Protein AF-A0A2L2YNX6-F1 (afdb_monomer_lite)

Sequence (84 aa):
VGSDQKKRFMRRLRVPSLSLHGSYGAIFDSGAITVIPCKVIGKFSIRSVPNQDPKKISQQVIDHLQIVHAARKTPNILKVYMLL

Organism: Parasteatoda tepidariorum (NCBI:txid114398)

Structure (mmCIF, N/CA/C/O backbone):
data_AF-A0A2L2YNX6-F1
#
_entry.id   AF-A0A2L2YNX6-F1
#
loop_
_atom_site.group_PDB
_atom_site.id
_atom_site.type_symbol
_atom_site.label_atom_id
_atom_site.label_alt_id
_atom_site.label_comp_id
_atom_site.label_asym_id
_atom_site.label_entity_id
_atom_site.label_seq_id
_atom_site.pdbx_PDB_ins_code
_atom_site.Cartn_x
_atom_site.Cartn_y
_atom_site.Cartn_z
_atom_site.occupancy
_atom_site.B_iso_or_equiv
_atom_site.auth_seq_id
_atom_site.auth_comp_id
_atom_site.auth_asym_id
_atom_site.auth_atom_id
_atom_site.pdbx_PDB_model_num
ATOM 1 N N . VAL A 1 1 ? -23.159 27.559 12.942 1.00 50.22 1 VAL A N 1
ATOM 2 C CA . VAL A 1 1 ? -21.724 27.257 13.197 1.00 50.22 1 VAL A CA 1
ATOM 3 C C . VAL A 1 1 ? -21.476 25.884 13.868 1.00 50.22 1 VAL A C 1
ATOM 5 O O . VAL A 1 1 ? -20.384 25.355 13.735 1.00 50.22 1 VAL A O 1
ATOM 8 N N . GLY A 1 2 ? -22.463 25.226 14.507 1.00 58.50 2 GLY A N 1
ATOM 9 C CA . GLY A 1 2 ? -22.236 23.974 15.270 1.00 58.50 2 GLY A CA 1
ATOM 10 C C . GLY A 1 2 ? -22.339 22.618 14.535 1.00 58.50 2 GLY A C 1
ATOM 11 O O . GLY A 1 2 ? -21.877 21.609 15.065 1.00 58.50 2 GLY A O 1
ATOM 12 N N . SER A 1 3 ? -22.922 22.541 13.334 1.00 61.00 3 SER A N 1
ATOM 13 C CA . SER A 1 3 ? -23.082 21.264 12.603 1.00 61.00 3 SER A CA 1
ATOM 14 C C . SER A 1 3 ? -21.767 20.749 12.004 1.00 61.00 3 SER A C 1
ATOM 16 O O . SER A 1 3 ? -21.505 19.544 11.991 1.00 61.00 3 SER A O 1
ATOM 18 N N . ASP A 1 4 ? -20.911 21.665 11.558 1.00 76.38 4 ASP A N 1
ATOM 19 C CA . ASP A 1 4 ? -19.677 21.342 10.845 1.00 76.38 4 ASP A CA 1
ATOM 20 C C . ASP A 1 4 ? -18.571 20.839 11.793 1.00 76.38 4 ASP A C 1
ATOM 22 O O . ASP A 1 4 ? -17.814 19.918 11.477 1.00 76.38 4 ASP A O 1
ATOM 26 N N . GLN A 1 5 ? -18.544 21.358 13.024 1.00 79.56 5 GLN A N 1
ATOM 27 C CA . GLN A 1 5 ? -17.601 20.933 14.059 1.00 79.56 5 GLN A CA 1
ATOM 28 C C . GLN A 1 5 ? -17.884 19.500 14.540 1.00 79.56 5 GLN A C 1
ATOM 30 O O . GLN A 1 5 ? -16.958 18.691 14.644 1.00 79.56 5 GLN A O 1
ATOM 35 N N . LYS A 1 6 ? -19.165 19.144 14.732 1.00 83.44 6 LYS A N 1
ATOM 36 C CA . LYS A 1 6 ? -19.580 17.770 15.072 1.00 83.44 6 LYS A CA 1
ATOM 37 C C . LYS A 1 6 ? -19.170 16.776 13.982 1.00 83.44 6 LYS A C 1
ATOM 39 O O . LYS A 1 6 ? -18.585 15.739 14.291 1.00 83.44 6 LYS A O 1
ATOM 44 N N . LYS A 1 7 ? -19.389 17.108 12.703 1.00 84.81 7 LYS A N 1
ATOM 45 C CA . LYS A 1 7 ? -18.959 16.264 11.571 1.00 84.81 7 LYS A CA 1
ATOM 46 C C . LYS A 1 7 ? -17.446 16.035 11.548 1.00 84.81 7 LYS A C 1
ATOM 48 O O . LYS A 1 7 ? -17.005 14.902 11.352 1.00 84.81 7 LYS A O 1
ATOM 53 N N . ARG A 1 8 ? -16.641 17.078 11.782 1.00 82.50 8 ARG A N 1
ATOM 54 C CA . ARG A 1 8 ? -15.170 16.953 11.826 1.00 82.50 8 ARG A CA 1
ATOM 55 C C . ARG A 1 8 ? -14.705 16.009 12.931 1.00 82.50 8 ARG A C 1
ATOM 57 O O . ARG A 1 8 ? -13.822 15.189 12.686 1.00 82.50 8 ARG A O 1
ATOM 64 N N . PHE A 1 9 ? -15.317 16.102 14.109 1.00 82.62 9 PHE A N 1
ATOM 65 C CA . PHE A 1 9 ? -15.005 15.231 15.240 1.00 82.62 9 PHE A CA 1
ATOM 66 C C . PHE A 1 9 ? -15.341 13.768 14.935 1.00 82.62 9 PHE A C 1
ATOM 68 O O . PHE A 1 9 ? -14.486 12.893 15.079 1.00 82.62 9 PHE A O 1
ATOM 75 N N . MET A 1 10 ? -16.541 13.515 14.404 1.00 87.50 10 MET A N 1
ATOM 76 C CA . MET A 1 10 ? -16.967 12.165 14.021 1.00 87.50 10 MET A CA 1
ATOM 77 C C . MET A 1 10 ? -16.035 11.548 12.975 1.00 87.50 10 MET A C 1
ATOM 79 O O . MET A 1 10 ? -15.607 10.408 13.138 1.00 87.50 10 MET A O 1
ATOM 83 N N . ARG A 1 11 ? -15.639 12.311 11.948 1.00 84.81 11 ARG A N 1
ATOM 84 C CA . ARG A 1 11 ? -14.714 11.828 10.910 1.00 84.81 11 ARG A CA 1
ATOM 85 C C . ARG A 1 11 ? -13.329 11.482 11.459 1.00 84.81 11 ARG A C 1
ATOM 87 O O . ARG A 1 11 ? -12.698 10.562 10.957 1.00 84.81 11 ARG A O 1
ATOM 94 N N . ARG A 1 12 ? -12.839 12.216 12.461 1.00 82.62 12 ARG A N 1
ATOM 95 C CA . ARG A 1 12 ? -11.507 11.977 13.036 1.00 82.62 12 ARG A CA 1
ATOM 96 C C . ARG A 1 12 ? -11.478 10.759 13.962 1.00 82.62 12 ARG A C 1
ATOM 98 O O . ARG A 1 12 ? -10.447 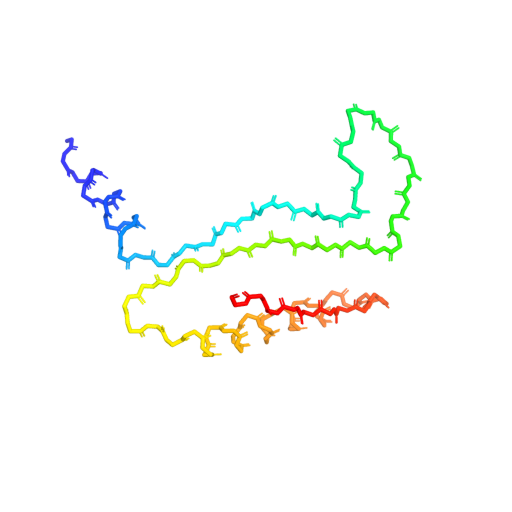10.103 14.032 1.00 82.62 12 ARG A O 1
ATOM 105 N N . LEU A 1 13 ? -12.574 10.480 14.670 1.00 82.25 13 LEU A N 1
ATOM 106 C CA . LEU A 1 13 ? -12.575 9.511 15.774 1.00 82.25 13 LEU A CA 1
ATOM 107 C C . LEU A 1 13 ? -13.372 8.233 15.519 1.00 82.25 13 LEU A C 1
ATOM 109 O O . LEU A 1 13 ? -13.138 7.230 16.189 1.00 82.25 13 LEU A O 1
ATOM 113 N N . ARG A 1 14 ? -14.357 8.266 14.620 1.00 87.69 14 ARG A N 1
ATOM 114 C CA . ARG A 1 14 ? -15.311 7.161 14.429 1.00 87.69 14 ARG A CA 1
ATOM 115 C C . ARG A 1 14 ? -15.326 6.601 13.013 1.00 87.69 14 ARG A C 1
ATOM 117 O O . ARG A 1 14 ? -16.010 5.615 12.775 1.00 87.69 14 ARG A O 1
ATOM 124 N N . VAL A 1 15 ? -14.578 7.199 12.090 1.00 90.12 15 VAL A N 1
ATOM 125 C CA . VAL A 1 15 ? -14.510 6.765 10.691 1.00 90.12 15 VAL A CA 1
ATOM 126 C C . VAL A 1 15 ? -13.086 6.296 10.388 1.00 90.12 15 VAL A C 1
ATOM 128 O O . VAL A 1 15 ? -12.139 7.002 10.751 1.00 90.12 15 VAL A O 1
ATOM 131 N N . PRO A 1 16 ? -12.903 5.131 9.736 1.00 92.94 16 PRO A N 1
ATOM 132 C CA . PRO A 1 16 ? -11.582 4.704 9.307 1.00 92.94 16 PRO A CA 1
ATOM 133 C C . PRO A 1 16 ? -10.998 5.713 8.317 1.00 92.94 16 PRO A C 1
ATOM 135 O O . PRO A 1 16 ? -11.719 6.393 7.585 1.00 92.94 16 PRO A O 1
ATOM 138 N N . SER A 1 17 ? -9.676 5.826 8.283 1.00 92.38 17 SER A N 1
ATOM 139 C CA . SER A 1 17 ? -9.015 6.764 7.371 1.00 92.38 17 SER A CA 1
ATOM 140 C C . SER A 1 17 ? -7.790 6.146 6.732 1.00 92.38 17 SER A C 1
ATOM 142 O O . SER A 1 17 ? -7.060 5.404 7.378 1.00 92.38 17 SER A O 1
ATOM 144 N N . LEU A 1 18 ? -7.568 6.483 5.465 1.00 93.88 18 LEU A N 1
ATOM 145 C CA . LEU A 1 18 ? -6.401 6.078 4.696 1.00 93.88 18 LEU A CA 1
ATOM 146 C C . LEU A 1 18 ? -5.461 7.275 4.550 1.00 93.88 18 LEU A C 1
ATOM 148 O O . LEU A 1 18 ? -5.901 8.405 4.332 1.00 93.88 18 LEU A O 1
ATOM 152 N N . SER A 1 19 ? -4.165 7.047 4.716 1.00 94.69 19 SER A N 1
ATOM 153 C CA . SER A 1 19 ? -3.126 8.063 4.543 1.00 94.69 19 SER A CA 1
ATOM 154 C C . SER A 1 19 ? -2.048 7.534 3.608 1.00 94.69 19 SER A C 1
ATOM 156 O O . SER A 1 19 ? -1.562 6.422 3.797 1.00 94.69 19 SER A O 1
ATOM 158 N N . LEU A 1 20 ? -1.701 8.326 2.595 1.00 94.12 20 LEU A N 1
ATOM 159 C CA . LEU A 1 20 ? -0.627 8.034 1.650 1.00 94.12 20 LEU A CA 1
ATOM 160 C C . LEU A 1 20 ? 0.649 8.706 2.158 1.00 94.12 20 LEU A C 1
ATOM 162 O O . LEU A 1 20 ? 0.670 9.922 2.324 1.00 94.12 20 LEU A O 1
ATOM 166 N N . HIS A 1 21 ? 1.692 7.918 2.412 1.00 91.25 21 HIS A N 1
ATOM 167 C CA . HIS A 1 21 ? 2.974 8.419 2.929 1.00 91.25 21 HIS A CA 1
ATOM 168 C C . HIS A 1 21 ? 3.948 8.783 1.809 1.00 91.25 21 HIS A C 1
ATOM 170 O O . HIS A 1 21 ? 4.922 9.488 2.043 1.00 91.25 21 HIS A O 1
ATOM 176 N N . GLY A 1 22 ? 3.684 8.291 0.598 1.00 87.38 22 GLY A N 1
ATOM 177 C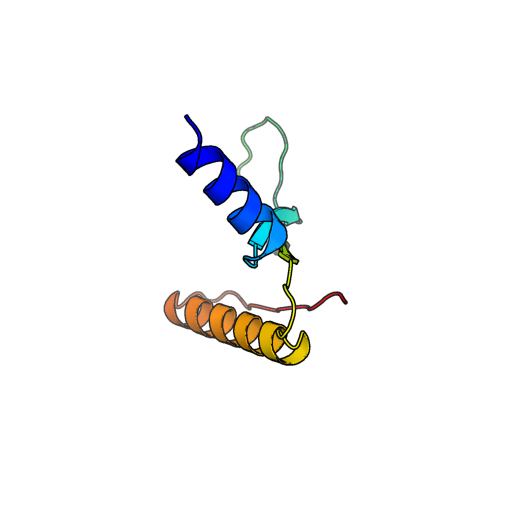 CA . GLY A 1 22 ? 4.509 8.502 -0.585 1.00 87.38 22 GLY A CA 1
ATOM 178 C C . GLY A 1 22 ? 4.947 7.187 -1.218 1.00 87.38 22 GLY A C 1
ATOM 179 O O . GLY A 1 22 ? 4.514 6.100 -0.820 1.00 87.38 22 GLY A O 1
ATOM 180 N N . SER A 1 23 ? 5.809 7.288 -2.224 1.00 88.75 23 SER A N 1
ATOM 181 C CA . SER A 1 23 ? 6.478 6.142 -2.832 1.00 88.75 23 SER A CA 1
ATOM 182 C C . SER A 1 23 ? 7.969 6.138 -2.495 1.00 88.75 23 SER A C 1
ATOM 184 O O . SER A 1 23 ? 8.537 7.130 -2.066 1.00 88.75 23 SER A O 1
ATOM 186 N N . TYR A 1 24 ? 8.605 4.985 -2.627 1.00 87.81 24 TYR A N 1
ATOM 187 C CA . TYR A 1 24 ? 10.045 4.795 -2.505 1.00 87.81 24 TYR A CA 1
ATOM 188 C C . TYR A 1 24 ? 10.536 4.129 -3.785 1.00 87.81 24 TYR A C 1
ATOM 190 O O . TYR A 1 24 ? 9.808 3.338 -4.388 1.00 87.81 24 TYR A O 1
ATOM 198 N N . GLY A 1 25 ? 11.756 4.449 -4.210 1.00 82.75 25 GLY A N 1
ATOM 199 C CA . GLY A 1 25 ? 12.309 3.986 -5.487 1.00 82.75 25 GLY A CA 1
ATOM 200 C C . GLY A 1 25 ? 11.922 4.856 -6.687 1.00 82.75 25 GLY A C 1
ATOM 201 O O . GLY A 1 25 ? 12.479 4.675 -7.760 1.00 82.75 25 GLY A O 1
ATOM 202 N N . ALA A 1 26 ? 11.024 5.828 -6.501 1.00 80.31 26 ALA A N 1
ATOM 203 C CA . ALA A 1 26 ? 10.903 6.982 -7.385 1.00 80.31 26 ALA A CA 1
ATOM 204 C C . ALA A 1 26 ? 11.821 8.106 -6.880 1.00 80.31 26 ALA A C 1
ATOM 206 O O . ALA A 1 26 ? 12.146 8.154 -5.692 1.00 80.31 26 ALA A O 1
ATOM 207 N N . ILE A 1 27 ? 12.257 8.983 -7.780 1.00 76.31 27 ILE A N 1
ATOM 208 C CA . ILE A 1 27 ? 13.121 10.114 -7.433 1.00 76.31 27 ILE A CA 1
ATOM 209 C C . ILE A 1 27 ? 12.231 11.319 -7.119 1.00 76.31 27 ILE A C 1
ATOM 211 O O . ILE A 1 27 ? 11.281 11.598 -7.846 1.00 76.31 27 ILE A O 1
ATOM 215 N N . PHE A 1 28 ? 12.535 11.990 -6.009 1.00 72.56 28 PHE A N 1
ATOM 216 C CA . PHE A 1 28 ? 11.762 13.105 -5.444 1.00 72.56 28 PHE A CA 1
ATOM 217 C C . PHE A 1 28 ? 12.524 14.431 -5.461 1.00 72.56 28 PHE A C 1
ATOM 219 O O . PHE A 1 28 ? 12.105 15.384 -4.810 1.00 72.56 28 PHE A O 1
ATOM 226 N N . ASP A 1 29 ? 13.664 14.478 -6.148 1.00 78.38 29 ASP A N 1
ATOM 227 C CA . ASP A 1 29 ? 14.457 15.696 -6.231 1.00 78.38 29 ASP A CA 1
ATOM 228 C C . ASP A 1 29 ? 13.763 16.744 -7.116 1.00 78.38 29 ASP A C 1
ATOM 230 O O . ASP A 1 29 ? 12.989 16.422 -8.017 1.00 78.38 29 ASP A O 1
ATOM 234 N N . SER A 1 30 ? 14.049 18.011 -6.838 1.00 76.38 30 SER A N 1
ATOM 235 C CA . SER A 1 30 ? 13.454 19.207 -7.444 1.00 76.38 30 SER A CA 1
ATOM 236 C C . SER A 1 30 ? 13.781 19.416 -8.933 1.00 76.38 30 SER A C 1
ATOM 238 O O . SER A 1 30 ? 13.284 20.363 -9.543 1.00 76.38 30 SER A O 1
ATOM 240 N N . GLY A 1 31 ? 14.589 18.536 -9.533 1.00 79.19 31 GLY A N 1
ATOM 241 C CA . GLY A 1 31 ? 14.974 18.578 -10.941 1.00 79.19 31 GLY A CA 1
ATOM 242 C C . GLY A 1 31 ? 14.187 17.602 -11.818 1.00 79.19 31 GLY A C 1
ATOM 243 O O . GLY A 1 31 ? 13.800 16.514 -11.393 1.00 79.19 31 GLY A O 1
ATOM 244 N N . ALA A 1 32 ? 13.992 17.970 -13.086 1.00 80.12 32 ALA A N 1
ATOM 245 C CA . ALA A 1 32 ? 13.445 17.056 -14.080 1.00 80.12 32 ALA A CA 1
ATOM 246 C C . ALA A 1 32 ? 14.497 16.013 -14.470 1.00 80.12 32 ALA A C 1
ATOM 248 O O . ALA A 1 32 ? 15.602 16.350 -14.892 1.00 80.12 32 ALA A O 1
ATOM 249 N N . ILE A 1 33 ? 14.129 14.741 -14.370 1.00 80.81 33 ILE A N 1
ATOM 250 C CA . ILE A 1 33 ? 14.968 13.621 -14.785 1.00 80.81 33 ILE A CA 1
ATOM 251 C C . ILE A 1 33 ? 14.166 12.655 -15.659 1.00 80.81 33 ILE A C 1
ATOM 253 O O . ILE A 1 33 ? 12.961 12.480 -15.484 1.00 80.81 33 ILE A O 1
ATOM 257 N N . THR A 1 34 ? 14.843 11.994 -16.593 1.00 85.56 34 THR A N 1
ATOM 258 C CA . THR A 1 34 ? 14.239 11.079 -17.577 1.00 85.56 34 THR A CA 1
ATOM 259 C C . THR A 1 34 ? 14.479 9.610 -17.223 1.00 85.56 34 THR A C 1
ATOM 261 O O . THR A 1 34 ? 14.784 8.781 -18.076 1.00 85.56 34 THR A O 1
ATOM 264 N N . VAL A 1 35 ? 14.356 9.268 -15.940 1.00 86.12 35 VAL A N 1
ATOM 265 C CA . VAL A 1 35 ? 14.560 7.898 -15.449 1.00 86.12 35 VAL A CA 1
ATOM 266 C C . VAL A 1 35 ? 13.232 7.150 -15.406 1.00 86.12 35 VAL A C 1
ATOM 268 O O . VAL A 1 35 ? 12.247 7.660 -14.877 1.00 86.12 35 VAL A O 1
ATOM 271 N N . ILE A 1 36 ? 13.226 5.908 -15.896 1.00 88.94 36 ILE A N 1
ATOM 272 C CA . ILE A 1 36 ? 12.145 4.942 -15.667 1.00 88.94 36 ILE A CA 1
ATOM 273 C C . ILE A 1 36 ? 12.566 4.046 -14.495 1.00 88.94 36 ILE A C 1
ATOM 275 O O . ILE A 1 36 ? 13.474 3.229 -14.657 1.00 88.94 36 ILE A O 1
ATOM 279 N N . PRO A 1 37 ? 11.953 4.174 -13.306 1.00 89.56 37 PRO A N 1
ATOM 280 C CA . PRO A 1 37 ? 12.333 3.351 -12.168 1.00 89.56 37 PRO A CA 1
ATOM 281 C C . PRO A 1 37 ? 11.965 1.880 -12.383 1.00 89.56 37 PRO A C 1
ATOM 283 O O . PRO A 1 37 ? 10.806 1.556 -12.637 1.00 89.56 37 PRO A O 1
ATOM 286 N N . CYS A 1 38 ? 12.927 0.974 -12.193 1.00 90.62 38 CYS A N 1
ATOM 287 C CA . CYS A 1 38 ? 12.695 -0.471 -12.327 1.00 90.62 38 CYS A CA 1
ATOM 288 C C . CYS A 1 38 ? 11.733 -1.030 -11.265 1.00 90.62 38 CYS A C 1
ATOM 290 O O . CYS A 1 38 ? 11.095 -2.060 -11.473 1.00 90.62 38 CYS A O 1
ATOM 292 N N . LYS A 1 39 ? 11.652 -0.383 -10.096 1.00 91.75 39 LYS A N 1
ATOM 293 C CA . LYS A 1 39 ? 10.790 -0.792 -8.983 1.00 91.75 39 LYS A CA 1
ATOM 294 C C . LYS A 1 39 ? 10.375 0.422 -8.167 1.00 91.75 39 LYS A C 1
ATOM 296 O O . LYS A 1 39 ? 11.219 1.197 -7.728 1.00 91.75 39 LYS A O 1
ATOM 301 N N . VAL A 1 40 ? 9.081 0.513 -7.883 1.00 93.00 40 VAL A N 1
ATOM 302 C CA . VAL A 1 40 ? 8.505 1.513 -6.980 1.00 93.00 40 VAL A CA 1
ATOM 303 C C . VAL A 1 40 ? 7.723 0.827 -5.866 1.00 93.00 40 VAL A C 1
ATOM 305 O O . VAL A 1 40 ? 7.100 -0.213 -6.076 1.00 93.00 40 VAL A O 1
ATOM 308 N N . ILE A 1 41 ? 7.767 1.395 -4.664 1.00 93.56 41 ILE A N 1
ATOM 309 C CA . ILE A 1 41 ? 7.061 0.888 -3.483 1.00 93.56 41 ILE A CA 1
ATOM 310 C C . ILE A 1 41 ? 6.188 2.010 -2.936 1.00 93.56 41 ILE A C 1
ATOM 312 O O . ILE A 1 41 ? 6.712 2.994 -2.427 1.00 93.56 41 ILE A O 1
ATOM 316 N N . GLY A 1 42 ? 4.866 1.871 -3.016 1.00 93.31 42 GLY A N 1
ATO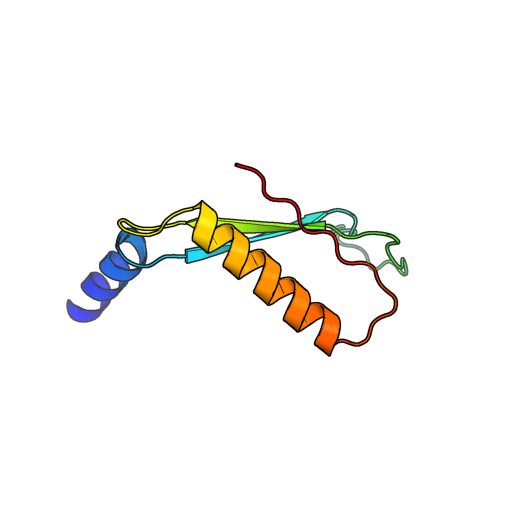M 317 C CA . GLY A 1 42 ? 3.935 2.789 -2.358 1.00 93.31 42 GLY A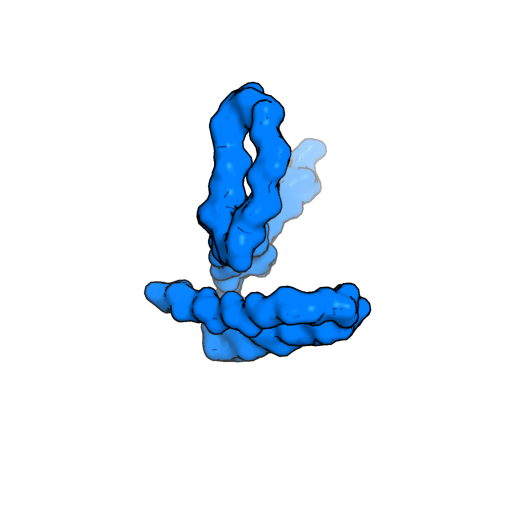 CA 1
ATOM 318 C C . GLY A 1 42 ? 3.780 2.449 -0.877 1.00 93.31 42 GLY A C 1
ATOM 319 O O . GLY A 1 42 ? 3.581 1.283 -0.536 1.00 93.31 42 GLY A O 1
ATOM 320 N N . LYS A 1 43 ? 3.848 3.453 0.002 1.00 93.94 43 LYS A N 1
ATOM 321 C CA . LYS A 1 43 ? 3.553 3.304 1.431 1.00 93.94 43 LYS A CA 1
ATOM 322 C C . LYS A 1 43 ? 2.270 4.041 1.776 1.00 93.94 43 LYS A C 1
ATOM 324 O O . LYS A 1 43 ? 2.105 5.224 1.480 1.00 93.94 43 LYS A O 1
ATOM 329 N N . PHE A 1 44 ? 1.375 3.344 2.455 1.00 94.75 44 PHE A N 1
ATOM 330 C CA . PHE A 1 44 ? 0.150 3.913 2.993 1.00 94.75 44 PHE A CA 1
ATOM 331 C C . PHE A 1 44 ? -0.192 3.225 4.309 1.00 94.75 44 PHE A C 1
ATOM 333 O O . PHE A 1 44 ? 0.320 2.148 4.608 1.00 94.75 44 PHE A O 1
ATOM 340 N N . SER A 1 45 ? -1.046 3.856 5.103 1.00 94.25 45 SER A N 1
ATOM 341 C CA . SER A 1 45 ? -1.615 3.235 6.295 1.00 94.25 45 SER A CA 1
ATOM 342 C C . SER A 1 45 ? -3.114 3.466 6.359 1.00 94.25 45 SER A C 1
ATOM 344 O O . SER A 1 45 ? -3.640 4.444 5.819 1.00 94.25 45 SER A O 1
ATOM 346 N N . ILE A 1 46 ? -3.800 2.546 7.030 1.00 92.88 46 ILE A N 1
ATOM 347 C CA . ILE A 1 46 ? -5.225 2.634 7.320 1.00 92.88 46 ILE A CA 1
ATOM 348 C C . ILE A 1 46 ? -5.376 2.661 8.837 1.00 92.88 46 ILE A C 1
ATOM 350 O O . ILE A 1 46 ? -4.911 1.759 9.527 1.00 92.88 46 ILE A O 1
ATOM 354 N N . ARG A 1 47 ? -6.021 3.704 9.362 1.00 91.12 47 ARG A N 1
ATOM 355 C CA . ARG A 1 47 ? -6.449 3.757 10.763 1.00 91.12 47 ARG A CA 1
ATOM 356 C C . ARG A 1 47 ? -7.793 3.057 10.879 1.00 91.12 47 ARG A C 1
ATOM 358 O O . ARG A 1 47 ? -8.773 3.542 10.308 1.00 91.12 47 ARG A O 1
ATOM 365 N N . SER A 1 48 ? -7.818 1.937 11.592 1.00 91.31 48 SER A N 1
ATOM 366 C CA . SER A 1 48 ? -9.039 1.211 11.925 1.00 91.3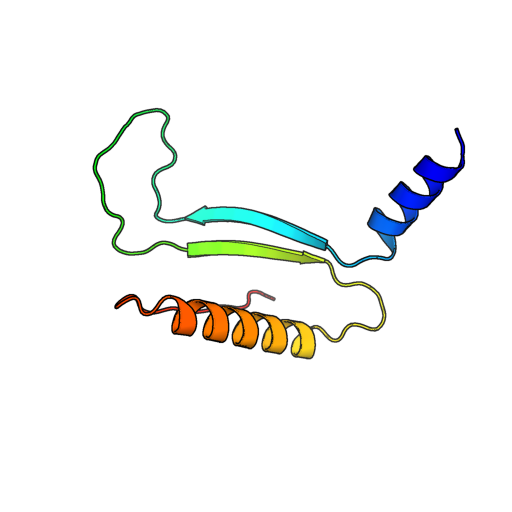1 48 SER A CA 1
ATOM 367 C C . SER A 1 48 ? -9.785 1.865 13.090 1.00 91.31 48 SER A C 1
ATOM 369 O O . SER A 1 48 ? -9.232 2.654 13.860 1.00 91.31 48 SER A O 1
ATOM 371 N N . VAL A 1 49 ? -11.072 1.548 13.197 1.00 90.50 49 VAL A N 1
ATOM 372 C CA . VAL A 1 49 ? -11.958 1.932 14.305 1.00 90.50 49 VAL A CA 1
ATOM 373 C C . VAL A 1 49 ? -12.489 0.668 14.998 1.00 90.50 49 VAL A C 1
ATOM 375 O O . VAL A 1 49 ? -12.292 -0.432 14.473 1.00 90.50 49 VAL A O 1
ATOM 378 N N . PRO A 1 50 ? -13.144 0.770 16.172 1.00 90.44 50 PRO A N 1
ATOM 379 C CA . PRO A 1 50 ? -13.672 -0.405 16.864 1.00 90.44 50 PRO A CA 1
ATOM 380 C C . PRO A 1 50 ? -14.557 -1.280 15.962 1.00 90.44 50 PRO A C 1
ATOM 382 O O . PRO A 1 50 ? -15.260 -0.765 15.093 1.00 90.44 50 PRO A O 1
ATOM 385 N N . ASN A 1 51 ? -14.536 -2.595 16.200 1.00 89.88 51 ASN A N 1
ATOM 386 C CA . ASN A 1 51 ? -15.240 -3.629 15.423 1.00 89.88 51 ASN A CA 1
ATOM 387 C C . ASN A 1 51 ? -14.704 -3.872 14.000 1.00 89.88 51 ASN A C 1
ATOM 389 O O . ASN A 1 51 ? -15.399 -4.458 13.169 1.00 89.88 51 ASN A O 1
ATOM 393 N N . GLN A 1 52 ? -13.471 -3.458 13.708 1.00 88.19 52 GLN A N 1
ATOM 394 C CA . GLN A 1 52 ? -12.787 -3.821 12.469 1.00 88.19 52 GLN A CA 1
ATOM 395 C C . GLN A 1 52 ? -11.634 -4.780 12.762 1.00 88.19 52 GLN A C 1
ATOM 397 O O . GLN A 1 52 ? -10.658 -4.400 13.404 1.00 88.19 52 GLN A O 1
ATOM 402 N N . ASP A 1 53 ? -11.748 -6.018 12.281 1.00 91.44 53 ASP A N 1
ATOM 403 C CA . ASP A 1 53 ? -10.678 -7.011 12.378 1.00 91.44 53 ASP A CA 1
ATOM 404 C C . ASP A 1 53 ? -9.523 -6.639 11.426 1.00 91.44 53 ASP A C 1
ATOM 406 O O . ASP A 1 53 ? -9.747 -6.573 10.207 1.00 91.44 53 ASP A O 1
ATOM 410 N N . PRO A 1 54 ? -8.295 -6.422 11.940 1.00 90.00 54 PRO A N 1
ATOM 411 C CA . PRO A 1 54 ? -7.126 -6.147 11.114 1.00 90.00 54 PRO A CA 1
ATOM 412 C C . PRO A 1 54 ? -6.912 -7.194 10.023 1.00 90.00 54 PRO A C 1
ATOM 414 O O . PRO A 1 54 ? -6.635 -6.820 8.889 1.00 90.00 54 PRO A O 1
ATOM 417 N N . LYS A 1 55 ? -7.115 -8.488 10.308 1.00 91.12 55 LYS A N 1
ATOM 418 C CA . LYS A 1 55 ? -6.896 -9.561 9.320 1.00 91.12 55 LYS A CA 1
ATOM 419 C C . LYS A 1 55 ? -7.834 -9.429 8.125 1.00 91.12 55 LYS A C 1
ATOM 421 O O . LYS A 1 55 ? -7.409 -9.571 6.979 1.00 91.12 55 LYS A O 1
ATOM 426 N N . LYS A 1 56 ? -9.104 -9.111 8.393 1.00 93.00 56 LYS A N 1
ATOM 427 C CA . LYS A 1 56 ? -10.109 -8.888 7.351 1.00 93.00 56 LYS A CA 1
ATOM 428 C C . LYS A 1 56 ? -9.773 -7.662 6.508 1.00 93.00 56 LYS A C 1
ATOM 430 O O . LYS A 1 56 ? -9.849 -7.746 5.285 1.00 93.00 56 LYS A O 1
ATOM 435 N N . ILE A 1 57 ? -9.366 -6.557 7.140 1.00 92.69 57 ILE A N 1
ATOM 436 C CA . ILE A 1 57 ? -8.935 -5.348 6.419 1.00 92.69 57 ILE A CA 1
ATOM 437 C C . ILE A 1 57 ? -7.777 -5.686 5.479 1.00 92.69 57 ILE A C 1
ATOM 439 O O . ILE A 1 57 ? -7.796 -5.300 4.313 1.00 92.69 57 ILE A O 1
ATOM 443 N N . SER A 1 58 ? -6.792 -6.435 5.959 1.00 92.12 58 SER A N 1
ATOM 444 C CA . SER A 1 58 ? -5.613 -6.793 5.173 1.00 92.12 58 SER A CA 1
ATOM 445 C C . SER A 1 58 ? -5.958 -7.621 3.947 1.00 92.12 58 SER A C 1
ATOM 447 O O . SER A 1 58 ? -5.475 -7.313 2.858 1.00 92.12 58 SER A O 1
ATOM 449 N N . GLN A 1 59 ? -6.838 -8.611 4.101 1.00 94.25 59 GLN A N 1
ATOM 450 C CA . GLN A 1 59 ? -7.316 -9.396 2.969 1.00 94.25 59 GLN A CA 1
ATOM 451 C C . GLN A 1 59 ? -8.042 -8.508 1.952 1.00 94.25 59 GLN A C 1
ATOM 453 O O . GLN A 1 59 ? -7.699 -8.513 0.775 1.00 94.25 59 GLN A O 1
ATOM 458 N N . GLN A 1 60 ? -8.962 -7.657 2.419 1.00 94.81 60 GLN A N 1
ATOM 459 C CA . GLN A 1 60 ? -9.701 -6.732 1.553 1.00 94.81 60 GLN A CA 1
ATOM 460 C C . GLN A 1 60 ? -8.779 -5.778 0.782 1.00 94.81 60 GLN A C 1
ATOM 462 O O . GLN A 1 60 ? -9.033 -5.477 -0.385 1.00 94.81 60 GLN A O 1
ATOM 467 N N . VAL A 1 61 ? -7.707 -5.299 1.417 1.00 95.19 61 VAL A N 1
ATOM 468 C CA . VAL A 1 61 ? -6.709 -4.437 0.773 1.00 95.19 61 VAL A CA 1
ATOM 469 C C . VAL A 1 61 ? -5.940 -5.198 -0.306 1.00 95.19 61 VAL A C 1
ATOM 471 O O . VAL A 1 61 ? -5.769 -4.671 -1.406 1.00 95.19 61 VAL A O 1
ATOM 474 N N . ILE A 1 62 ? -5.491 -6.422 -0.021 1.00 94.62 62 ILE A N 1
ATOM 475 C CA . ILE A 1 62 ? -4.768 -7.257 -0.990 1.00 94.62 62 ILE A CA 1
ATOM 476 C C . ILE A 1 62 ? -5.660 -7.555 -2.198 1.00 94.62 62 ILE A C 1
ATOM 478 O O . ILE A 1 62 ? -5.244 -7.293 -3.328 1.00 94.62 62 ILE A O 1
ATOM 482 N N . ASP A 1 63 ? -6.888 -8.014 -1.960 1.00 96.25 63 ASP A N 1
ATOM 483 C CA . ASP A 1 63 ? -7.844 -8.364 -3.013 1.00 96.25 63 ASP A CA 1
ATOM 484 C C . ASP A 1 63 ? -8.139 -7.154 -3.905 1.00 96.25 63 ASP A C 1
ATOM 486 O O . ASP A 1 63 ? -8.081 -7.236 -5.134 1.00 96.25 63 ASP A O 1
ATOM 490 N N . HIS A 1 64 ? -8.386 -5.989 -3.297 1.00 96.31 64 HIS A N 1
ATOM 491 C CA . HIS A 1 64 ? -8.639 -4.760 -4.041 1.00 96.31 64 HIS A CA 1
ATOM 492 C C . HIS A 1 64 ? -7.454 -4.375 -4.936 1.00 96.31 64 HIS A C 1
ATOM 494 O O . HIS A 1 64 ? -7.640 -4.062 -6.114 1.00 96.31 64 HIS A O 1
ATOM 500 N N . LEU A 1 65 ? -6.229 -4.420 -4.402 1.00 95.81 65 LEU A N 1
ATOM 501 C CA . LEU A 1 65 ? -5.031 -4.084 -5.171 1.00 95.81 65 LEU A CA 1
ATOM 502 C C . LEU A 1 65 ? -4.789 -5.074 -6.315 1.00 95.81 65 LEU A C 1
ATOM 504 O O . LEU A 1 65 ? -4.401 -4.654 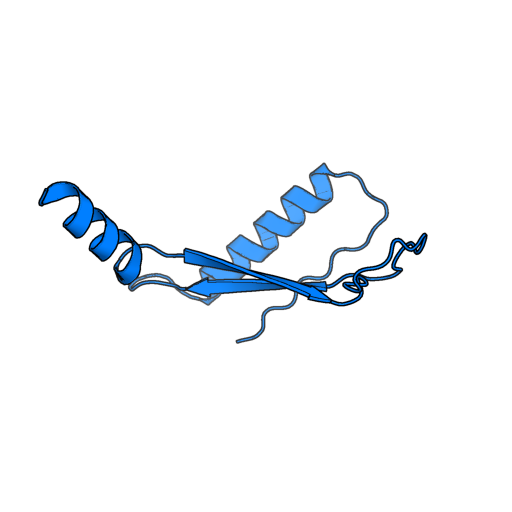-7.405 1.00 95.81 65 LEU A O 1
ATOM 508 N N . GLN A 1 66 ? -5.056 -6.362 -6.100 1.00 95.12 66 GLN A N 1
ATOM 509 C CA . GLN A 1 66 ? -4.956 -7.385 -7.141 1.00 95.12 66 GLN A CA 1
ATOM 510 C C . GLN A 1 66 ? -5.978 -7.162 -8.261 1.00 95.12 66 GLN A C 1
ATOM 512 O O . GLN A 1 66 ? -5.602 -7.198 -9.434 1.00 95.12 66 GLN A O 1
ATOM 517 N N . ILE A 1 67 ? -7.236 -6.859 -7.920 1.00 97.00 67 ILE A N 1
ATOM 518 C CA . ILE A 1 67 ? -8.293 -6.553 -8.897 1.00 97.00 67 ILE A CA 1
ATOM 519 C C . ILE A 1 67 ? -7.908 -5.332 -9.739 1.00 97.00 67 ILE A C 1
ATOM 521 O O . ILE A 1 67 ? -7.955 -5.378 -10.971 1.00 97.00 67 ILE A O 1
ATOM 525 N N . VAL A 1 68 ? -7.483 -4.245 -9.087 1.00 96.50 68 VAL A N 1
ATOM 526 C CA . VAL A 1 68 ? -7.070 -3.015 -9.780 1.00 96.50 68 VAL A CA 1
ATOM 527 C C . VAL A 1 68 ? -5.851 -3.267 -10.671 1.00 96.50 68 VAL A C 1
ATOM 529 O O . VAL A 1 68 ? -5.792 -2.746 -11.785 1.00 96.50 68 VAL A O 1
ATOM 532 N N . HIS A 1 69 ? -4.885 -4.071 -10.219 1.00 95.56 69 HIS A N 1
ATOM 533 C CA . HIS A 1 69 ? -3.702 -4.418 -11.013 1.00 95.56 69 HIS A CA 1
ATOM 534 C C . HIS A 1 69 ? -4.052 -5.250 -12.247 1.00 95.56 69 HIS A C 1
ATOM 536 O O . HIS A 1 69 ? -3.610 -4.924 -13.349 1.00 95.56 69 HIS A O 1
ATOM 542 N N . ALA A 1 70 ? -4.900 -6.269 -12.088 1.00 95.25 70 ALA A N 1
ATOM 543 C CA . ALA A 1 70 ? -5.370 -7.103 -13.192 1.00 95.25 70 ALA A CA 1
ATOM 544 C C . ALA A 1 70 ? -6.113 -6.274 -14.254 1.00 95.25 70 ALA A C 1
ATOM 546 O O . ALA A 1 70 ? -5.876 -6.439 -15.453 1.00 95.25 70 ALA A O 1
ATOM 547 N N . ALA A 1 71 ? -6.947 -5.320 -13.826 1.00 96.94 71 ALA A N 1
ATOM 548 C CA . ALA A 1 71 ? -7.679 -4.434 -14.728 1.00 96.94 71 ALA A CA 1
ATOM 549 C C . ALA A 1 71 ? -6.761 -3.538 -15.582 1.00 96.94 71 ALA A C 1
ATOM 551 O O . ALA A 1 71 ? -7.105 -3.214 -16.718 1.00 96.94 71 ALA A O 1
ATOM 552 N N . ARG A 1 72 ? -5.580 -3.160 -15.071 1.00 94.94 72 ARG A N 1
ATOM 553 C CA . ARG A 1 72 ? -4.621 -2.311 -15.799 1.00 94.94 72 ARG A CA 1
ATOM 554 C C . ARG A 1 72 ? -3.881 -3.038 -16.925 1.00 94.94 72 ARG A C 1
ATOM 556 O O . ARG A 1 72 ? -3.270 -2.360 -17.745 1.00 94.94 72 ARG A O 1
ATOM 563 N N . LYS A 1 73 ? -3.913 -4.380 -16.968 1.00 93.06 73 LYS A N 1
ATOM 564 C CA . LYS A 1 73 ? -3.267 -5.213 -18.007 1.00 93.06 73 LYS A CA 1
ATOM 565 C C . LYS A 1 73 ? -1.800 -4.833 -18.279 1.00 93.06 73 LYS A C 1
ATOM 567 O O . LYS A 1 73 ? -1.357 -4.793 -19.422 1.00 93.06 73 LYS A O 1
ATOM 572 N N . THR A 1 74 ? -1.043 -4.525 -17.225 1.00 93.38 74 THR A N 1
ATOM 573 C CA . THR A 1 74 ? 0.378 -4.156 -17.345 1.00 93.38 74 THR A CA 1
ATOM 574 C C . THR A 1 74 ? 1.274 -5.391 -17.248 1.00 93.38 74 THR A C 1
ATOM 576 O O . THR A 1 74 ? 0.935 -6.294 -16.484 1.00 93.38 74 THR A O 1
ATOM 579 N N . PRO A 1 75 ? 2.461 -5.401 -17.879 1.00 93.69 75 PRO A N 1
ATOM 580 C CA . PRO A 1 75 ? 3.448 -6.470 -17.692 1.00 93.69 75 PRO A CA 1
ATOM 581 C C . PRO A 1 75 ? 4.136 -6.434 -16.312 1.00 93.69 75 PRO A C 1
ATOM 583 O O . PRO A 1 75 ? 4.926 -7.316 -15.988 1.00 93.69 75 PRO A O 1
ATOM 586 N N . ASN A 1 76 ? 3.868 -5.411 -15.493 1.00 93.88 76 ASN A N 1
ATOM 587 C CA . ASN A 1 76 ? 4.506 -5.243 -14.193 1.00 93.88 76 ASN A CA 1
ATOM 588 C C . ASN A 1 76 ? 3.980 -6.252 -13.165 1.00 93.88 76 ASN A C 1
ATOM 590 O O . ASN A 1 76 ? 2.800 -6.604 -13.151 1.00 93.88 76 ASN A O 1
ATOM 594 N N . ILE A 1 77 ? 4.852 -6.658 -12.243 1.00 93.81 77 ILE A N 1
ATOM 595 C CA . ILE A 1 77 ? 4.519 -7.580 -11.152 1.00 93.81 77 ILE A CA 1
ATOM 596 C C . ILE A 1 77 ? 4.160 -6.770 -9.904 1.00 93.81 77 ILE A C 1
ATOM 598 O O . ILE A 1 77 ? 4.982 -6.003 -9.400 1.00 93.81 77 ILE A O 1
ATOM 602 N N . LEU A 1 78 ? 2.957 -6.975 -9.368 1.00 95.06 78 LEU A N 1
ATOM 603 C CA . LEU A 1 78 ? 2.546 -6.402 -8.088 1.00 95.06 78 LEU A CA 1
ATOM 604 C C . LEU A 1 78 ? 2.930 -7.340 -6.935 1.00 95.06 78 LEU A C 1
ATOM 606 O O . LEU A 1 78 ? 2.572 -8.516 -6.935 1.00 95.06 78 LEU A O 1
ATOM 610 N N . LYS A 1 79 ? 3.612 -6.803 -5.919 1.00 94.00 79 LYS A N 1
ATOM 611 C CA . LYS A 1 79 ? 3.848 -7.476 -4.633 1.00 94.00 79 LYS A CA 1
ATOM 612 C C . LYS A 1 79 ? 3.315 -6.596 -3.510 1.00 94.00 79 LYS A C 1
ATOM 614 O O . LYS A 1 79 ? 3.702 -5.433 -3.412 1.00 94.00 79 LYS A O 1
ATOM 619 N N . VAL A 1 80 ? 2.435 -7.150 -2.681 1.00 93.38 80 VAL A N 1
ATOM 620 C CA . VAL A 1 80 ? 1.825 -6.446 -1.547 1.00 93.38 80 VAL A CA 1
ATOM 621 C C . VAL A 1 80 ? 2.420 -6.995 -0.258 1.00 93.38 80 VAL A C 1
ATOM 623 O O . VAL A 1 80 ? 2.459 -8.207 -0.062 1.00 93.38 80 VAL A O 1
ATOM 626 N N . TYR A 1 81 ? 2.884 -6.099 0.610 1.00 89.75 81 TYR A N 1
ATOM 627 C CA . TYR A 1 81 ? 3.433 -6.437 1.918 1.00 89.75 81 TYR A CA 1
ATOM 628 C C . TYR A 1 81 ? 2.623 -5.723 2.987 1.00 89.75 81 TYR A C 1
ATOM 630 O O . TYR A 1 81 ? 2.418 -4.512 2.906 1.00 89.75 81 TYR A O 1
ATOM 638 N N . MET A 1 82 ? 2.185 -6.471 3.991 1.00 83.81 82 MET A N 1
ATOM 639 C CA . MET A 1 82 ? 1.598 -5.899 5.190 1.00 83.81 82 MET A CA 1
ATOM 640 C C . MET A 1 82 ? 2.685 -5.764 6.252 1.00 83.81 82 MET A C 1
ATOM 642 O O . MET A 1 82 ? 3.363 -6.738 6.569 1.00 83.81 82 MET A O 1
ATOM 646 N N . LEU A 1 83 ? 2.831 -4.558 6.792 1.00 74.25 83 LEU A N 1
ATOM 647 C CA . LEU A 1 83 ? 3.649 -4.289 7.968 1.00 74.25 83 LEU A CA 1
ATOM 648 C C . LEU A 1 83 ? 2.677 -4.098 9.135 1.00 74.25 83 LEU A C 1
ATOM 650 O O . LEU A 1 83 ? 1.817 -3.218 9.058 1.00 74.25 83 LEU A O 1
ATOM 654 N N . LEU A 1 84 ? 2.757 -4.990 10.125 1.00 59.97 84 LEU A N 1
ATOM 655 C CA . LEU A 1 84 ? 1.990 -4.925 11.373 1.00 59.97 84 LEU A CA 1
ATOM 656 C C . LEU A 1 84 ? 2.700 -4.022 12.381 1.00 59.97 84 LEU A C 1
ATOM 658 O O . LEU A 1 84 ? 3.947 -4.101 12.442 1.00 59.97 84 LEU A O 1
#

Secondary structure (DSSP, 8-state):
-HHHHHHHHHHHHTS-EEEEEEEESS--SSS------S--EEEEEEE--TT--HHHHHHHHHHHHHHHHHHTT-SPPP------

Radius of gyration: 17.53 Å; chains: 1; bounding box: 38×37×35 Å

pLDDT: mean 87.87, std 9.08, range [50.22, 97.0]

InterPro domains:
  IPR051458 Cytosolic and Metallo Dipeptidase [PTHR43270] (5-82)

Foldseek 3Di:
DPPVVVVVVCCVAPNKDKAWPAKPQDDDDPDDDDDDRPDIGTDMDIHDHPPDDPVVVVVVVVVVVVVVVVVVVDPDDDDDDDDD